Protein AF-A0ABD2VCR0-F1 (afdb_monomer)

Sequence (135 aa):
KVYAKEIKKLSVMLPNYLHDSGFFDKMGRTDWASMEAYKDKETGELLGPQHSFEVEYVQDIMQQQSDSLDCGMYVAAFAEYLSDEISIPSISFRSDYLRNRYATLLWKYGMDKFKAGYVSDNDDPTRPKSFYTIP

Structure (mmCIF, N/CA/C/O backbone):
data_AF-A0ABD2VCR0-F1
#
_entry.id   AF-A0ABD2VCR0-F1
#
loop_
_atom_site.group_PDB
_atom_site.id
_atom_site.type_symbol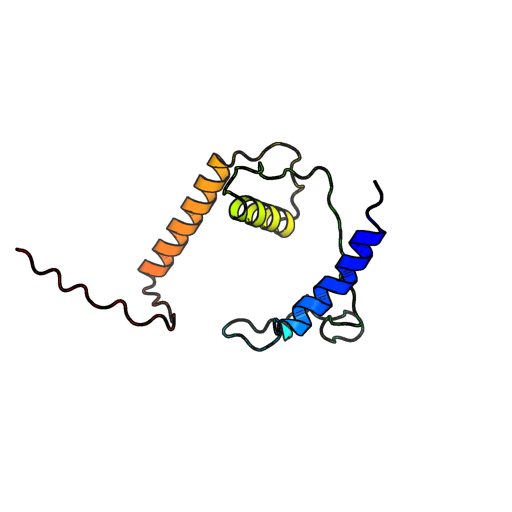
_atom_site.label_atom_id
_atom_site.label_alt_id
_atom_site.label_comp_id
_atom_site.label_asym_id
_atom_site.label_entity_id
_atom_site.label_seq_id
_atom_site.pdbx_PDB_ins_code
_atom_site.Cartn_x
_atom_site.Cartn_y
_atom_site.Cartn_z
_atom_site.occupancy
_atom_site.B_iso_or_equiv
_atom_site.auth_seq_id
_atom_site.auth_comp_id
_atom_site.auth_asym_id
_atom_site.auth_atom_id
_atom_site.pdbx_PDB_model_num
ATOM 1 N N . LYS A 1 1 ? -14.449 12.690 15.954 1.00 51.88 1 LYS A N 1
ATOM 2 C CA . LYS A 1 1 ? -15.436 11.693 15.460 1.00 51.88 1 LYS A CA 1
ATOM 3 C C . LYS A 1 1 ? -14.882 10.305 15.750 1.00 51.88 1 LYS A C 1
ATOM 5 O O . LYS A 1 1 ? -13.748 10.049 15.374 1.00 51.88 1 LYS A O 1
ATOM 10 N N . VAL A 1 2 ? -15.614 9.468 16.487 1.00 58.84 2 VAL A N 1
ATOM 11 C CA . VAL A 1 2 ? -15.107 8.177 16.982 1.00 58.84 2 VAL A CA 1
ATOM 12 C C . VAL A 1 2 ? -15.495 7.081 15.989 1.00 58.84 2 VAL A C 1
ATOM 14 O O . VAL A 1 2 ? -16.577 6.518 16.090 1.00 58.84 2 VAL A O 1
ATOM 17 N N . TYR A 1 3 ? -14.610 6.792 15.032 1.00 78.06 3 TYR A N 1
ATOM 18 C CA . TYR A 1 3 ? -14.746 5.685 14.067 1.00 78.06 3 TYR A CA 1
ATOM 19 C C . TYR A 1 3 ? -14.434 4.310 14.687 1.00 78.06 3 TYR A C 1
ATOM 21 O O . TYR A 1 3 ? -14.162 3.346 13.981 1.00 78.06 3 TYR A O 1
ATOM 29 N N . ALA A 1 4 ? -14.422 4.191 16.019 1.00 81.75 4 ALA A N 1
ATOM 30 C CA . ALA A 1 4 ? -13.946 2.992 16.709 1.00 81.75 4 ALA A CA 1
ATOM 31 C C . ALA A 1 4 ? -14.752 1.735 16.343 1.00 81.75 4 ALA A C 1
ATOM 33 O O . ALA A 1 4 ? -14.201 0.637 16.294 1.00 81.75 4 ALA A O 1
ATOM 34 N N . LYS A 1 5 ? -16.052 1.883 16.052 1.00 88.62 5 LYS A N 1
ATOM 35 C CA . LYS A 1 5 ? -16.903 0.760 15.642 1.00 88.62 5 LYS A CA 1
ATOM 36 C C . LYS A 1 5 ? -16.564 0.293 14.226 1.00 88.62 5 LYS A C 1
ATOM 38 O O . LYS A 1 5 ? -16.534 -0.909 13.981 1.00 88.62 5 LYS A O 1
ATOM 43 N N . GLU A 1 6 ? -16.328 1.220 13.306 1.00 89.44 6 GLU A N 1
ATOM 44 C CA . GLU A 1 6 ? -15.940 0.950 11.921 1.00 89.44 6 GLU A CA 1
ATOM 45 C C . GLU A 1 6 ? -14.527 0.367 11.850 1.00 89.44 6 GLU A C 1
ATOM 47 O O . GLU A 1 6 ? -14.329 -0.664 11.213 1.00 89.44 6 GLU A O 1
ATOM 52 N N . ILE A 1 7 ? -13.576 0.955 12.578 1.00 88.94 7 ILE A N 1
ATOM 53 C CA . ILE A 1 7 ? -12.191 0.475 12.678 1.00 88.94 7 ILE A CA 1
ATOM 54 C C . ILE A 1 7 ? -12.162 -0.949 13.233 1.00 88.94 7 ILE A C 1
ATOM 56 O O . ILE A 1 7 ? -11.521 -1.817 12.651 1.00 88.94 7 ILE A O 1
ATOM 60 N N . LYS A 1 8 ? -12.933 -1.232 14.292 1.00 88.88 8 LYS A N 1
ATOM 61 C CA . LYS A 1 8 ? -13.052 -2.590 14.842 1.00 88.88 8 LYS A CA 1
ATOM 62 C C . LYS A 1 8 ? -13.668 -3.587 13.855 1.00 88.88 8 LYS A C 1
ATOM 64 O O . LYS A 1 8 ? -13.370 -4.773 13.909 1.00 88.88 8 LYS A O 1
ATOM 69 N N . LYS A 1 9 ? -14.561 -3.146 12.965 1.00 90.19 9 LYS A N 1
ATOM 70 C CA . LYS A 1 9 ? -15.065 -4.026 11.899 1.00 90.19 9 LYS A CA 1
ATOM 71 C C . LYS A 1 9 ? -13.970 -4.308 10.878 1.00 90.19 9 LYS A C 1
ATOM 73 O O . LYS A 1 9 ? -13.777 -5.462 10.521 1.00 90.19 9 LYS A O 1
ATOM 78 N N . LEU A 1 10 ? -13.243 -3.278 10.445 1.00 90.25 10 LEU A N 1
ATOM 79 C CA . LEU A 1 10 ? -12.145 -3.420 9.488 1.00 90.25 10 LEU A CA 1
ATOM 80 C C . LEU A 1 10 ? -11.026 -4.314 10.026 1.00 90.25 10 LEU A C 1
ATOM 82 O O . LEU A 1 10 ? -10.547 -5.169 9.285 1.00 90.25 10 LEU A O 1
ATOM 86 N N . SER A 1 11 ? -10.674 -4.186 11.309 1.00 89.31 11 SER A N 1
ATOM 87 C CA . SER A 1 11 ? -9.634 -5.009 11.934 1.00 89.31 11 SER A CA 1
ATOM 88 C C . SER A 1 11 ? -9.928 -6.504 11.872 1.00 89.31 11 SER A C 1
ATOM 90 O O . SER A 1 11 ? -8.996 -7.296 11.805 1.00 89.31 11 SER A O 1
ATOM 92 N N . VAL A 1 12 ? -11.205 -6.889 11.844 1.00 89.56 12 VAL A N 1
ATOM 93 C CA . VAL A 1 12 ? -11.641 -8.284 11.700 1.00 89.56 12 VAL A CA 1
ATOM 94 C C . VAL A 1 12 ? -11.886 -8.651 10.235 1.00 89.56 12 VAL A C 1
ATOM 96 O O . VAL A 1 12 ? -11.565 -9.758 9.817 1.00 89.56 12 VAL A O 1
ATOM 99 N N . MET A 1 13 ? -12.448 -7.753 9.424 1.00 91.25 13 MET A N 1
ATOM 100 C CA . MET A 1 13 ? -12.797 -8.055 8.028 1.00 91.25 13 MET A CA 1
ATOM 101 C C . MET A 1 13 ? -11.574 -8.196 7.117 1.00 91.25 13 MET A C 1
ATOM 103 O O . MET A 1 13 ? -11.583 -9.049 6.236 1.00 91.25 13 MET A O 1
ATOM 107 N N . LEU A 1 14 ? -10.532 -7.386 7.316 1.00 89.19 14 LEU A N 1
ATOM 108 C CA . LEU A 1 14 ? -9.320 -7.422 6.493 1.00 89.19 14 LEU A CA 1
ATOM 109 C C . LEU A 1 14 ? -8.581 -8.775 6.526 1.00 89.19 14 LEU A C 1
ATOM 111 O O . LEU A 1 14 ? -8.347 -9.316 5.447 1.00 89.19 14 LEU A O 1
ATOM 115 N N . PRO A 1 15 ? -8.235 -9.361 7.691 1.00 88.75 15 PRO A N 1
ATOM 116 C CA . PRO A 1 15 ? -7.535 -10.648 7.720 1.00 88.75 15 PRO A CA 1
ATOM 117 C C . PRO A 1 15 ? -8.407 -11.786 7.167 1.00 88.75 15 PRO A C 1
ATOM 119 O O . PRO A 1 15 ? -7.906 -12.634 6.436 1.00 88.75 15 PRO A O 1
ATOM 122 N N . ASN A 1 16 ? -9.724 -11.747 7.412 1.00 89.38 16 ASN A N 1
ATOM 123 C CA . ASN A 1 16 ? -10.685 -12.666 6.789 1.00 89.38 16 ASN A CA 1
ATOM 124 C C . ASN A 1 16 ? -10.652 -12.584 5.259 1.00 89.38 16 ASN A C 1
ATOM 126 O O . ASN A 1 16 ? -10.542 -13.600 4.585 1.00 89.38 16 ASN A O 1
ATOM 130 N N . TYR A 1 17 ? -10.704 -11.370 4.707 1.00 90.75 17 TYR A N 1
ATOM 131 C CA . TYR A 1 17 ? -10.669 -11.165 3.263 1.00 90.75 17 TYR A CA 1
ATOM 132 C C . TYR A 1 17 ? -9.362 -11.673 2.637 1.00 90.75 17 TYR A C 1
ATOM 134 O O . TYR A 1 17 ? -9.395 -12.323 1.593 1.00 90.75 17 TYR A O 1
ATOM 142 N N . LEU A 1 18 ? -8.210 -11.406 3.262 1.00 88.62 18 LEU A N 1
ATOM 143 C CA . LEU A 1 18 ? -6.921 -11.903 2.769 1.00 88.62 18 LEU A CA 1
ATOM 144 C C . LEU A 1 18 ? -6.887 -13.434 2.749 1.00 88.62 18 LEU A C 1
ATOM 146 O O . LEU A 1 18 ? -6.504 -14.019 1.738 1.00 88.62 18 LEU A O 1
ATOM 150 N N . HIS A 1 19 ? -7.354 -14.073 3.819 1.00 87.56 19 HIS A N 1
ATOM 151 C CA . HIS A 1 19 ? -7.463 -15.524 3.884 1.00 87.56 19 HIS A CA 1
ATOM 152 C C . HIS A 1 19 ? -8.392 -16.079 2.789 1.00 87.56 19 HIS A C 1
ATOM 154 O O . HIS A 1 19 ? -7.975 -16.906 1.982 1.00 87.56 19 HIS A O 1
ATOM 160 N N . ASP A 1 20 ? -9.624 -15.574 2.704 1.00 89.12 20 ASP A N 1
ATOM 161 C CA . ASP A 1 20 ? -10.650 -16.090 1.787 1.00 89.12 20 ASP A CA 1
ATOM 162 C C . ASP A 1 20 ? -10.345 -15.798 0.311 1.00 89.12 20 ASP A C 1
ATOM 164 O O . ASP A 1 20 ? -10.812 -16.511 -0.577 1.00 89.12 20 ASP A O 1
ATOM 168 N N . SER A 1 21 ? -9.553 -14.760 0.030 1.00 89.31 21 SER A N 1
ATOM 169 C CA . SER A 1 21 ? -9.097 -14.439 -1.328 1.00 89.31 21 SER A CA 1
ATOM 170 C C . SER A 1 21 ? -7.972 -15.348 -1.836 1.00 89.31 21 SER A C 1
ATOM 172 O O . SER A 1 21 ? -7.568 -15.204 -2.991 1.00 89.31 21 SER A O 1
ATOM 174 N N . GLY A 1 22 ? -7.454 -16.260 -1.003 1.00 88.12 22 GLY A N 1
ATOM 175 C CA . GLY A 1 22 ? -6.296 -17.087 -1.346 1.00 88.12 22 GLY A CA 1
ATOM 176 C C . GLY A 1 22 ? -4.997 -16.280 -1.424 1.00 88.12 22 GLY A C 1
ATOM 177 O O . GLY A 1 22 ? -4.054 -16.689 -2.093 1.00 88.12 22 GLY A O 1
ATOM 178 N N . PHE A 1 23 ? -4.917 -15.115 -0.765 1.00 88.12 23 PHE A N 1
ATOM 179 C CA . PHE A 1 23 ? -3.724 -14.256 -0.799 1.00 88.12 23 PHE A CA 1
ATOM 180 C C . PHE A 1 23 ? -2.465 -14.978 -0.296 1.00 88.12 23 PHE A C 1
ATOM 182 O O . PHE A 1 23 ? -1.365 -14.755 -0.799 1.00 88.12 23 PHE A O 1
ATOM 189 N N . PHE A 1 24 ? -2.639 -15.849 0.700 1.00 86.56 24 PHE A N 1
ATOM 190 C CA . PHE A 1 24 ? -1.566 -16.658 1.275 1.00 86.56 24 PHE A CA 1
ATOM 191 C C . PHE A 1 24 ? -1.303 -17.952 0.503 1.00 86.56 24 PHE A C 1
ATOM 193 O O . PHE A 1 24 ? -0.333 -18.650 0.809 1.00 86.56 24 PHE A O 1
ATOM 200 N N . ASP A 1 25 ? -2.125 -18.274 -0.499 1.00 87.38 25 ASP A N 1
ATOM 201 C CA . ASP A 1 25 ? -1.827 -19.382 -1.393 1.00 87.38 25 ASP A CA 1
ATOM 202 C C . ASP A 1 25 ? -0.547 -19.058 -2.159 1.00 87.38 25 ASP A C 1
ATOM 204 O O . ASP A 1 25 ? -0.222 -17.904 -2.448 1.00 87.38 25 ASP A O 1
ATOM 208 N N . LYS A 1 26 ? 0.215 -20.095 -2.497 1.00 69.94 26 LYS A N 1
ATOM 209 C CA . LYS A 1 26 ? 1.517 -19.941 -3.142 1.00 69.94 26 LYS A CA 1
ATOM 210 C C . LYS A 1 26 ? 1.370 -19.373 -4.563 1.00 69.94 26 LYS A C 1
ATOM 212 O O . LYS A 1 26 ? 1.365 -20.117 -5.541 1.00 69.94 26 LYS A O 1
ATOM 217 N N . MET A 1 27 ? 1.292 -18.049 -4.686 1.00 63.56 27 MET A N 1
ATOM 218 C CA . MET A 1 27 ? 1.253 -17.321 -5.954 1.00 63.56 27 MET A CA 1
ATOM 219 C C . MET A 1 27 ? 2.664 -16.895 -6.376 1.00 63.56 27 MET A C 1
ATOM 221 O O . MET A 1 27 ? 3.115 -15.770 -6.158 1.00 63.56 27 MET A O 1
ATOM 225 N N . GLY A 1 28 ? 3.384 -17.805 -7.028 1.00 66.81 28 GLY A N 1
ATOM 226 C CA . GLY A 1 28 ? 4.591 -17.451 -7.777 1.00 66.81 28 GLY A CA 1
ATOM 227 C C . GLY A 1 28 ? 5.814 -17.104 -6.917 1.00 66.81 28 GLY A C 1
ATOM 228 O O . GLY A 1 28 ? 6.353 -17.971 -6.232 1.00 66.81 28 GLY A O 1
ATOM 229 N N . ARG A 1 29 ? 6.331 -15.871 -7.057 1.00 69.94 29 ARG A N 1
ATOM 230 C CA . ARG A 1 29 ? 7.697 -15.478 -6.639 1.00 69.94 29 ARG A CA 1
ATOM 231 C C . ARG A 1 29 ? 7.856 -15.125 -5.155 1.00 69.94 29 ARG A C 1
ATOM 233 O O . ARG A 1 29 ? 8.989 -15.137 -4.681 1.00 69.94 29 ARG A O 1
AT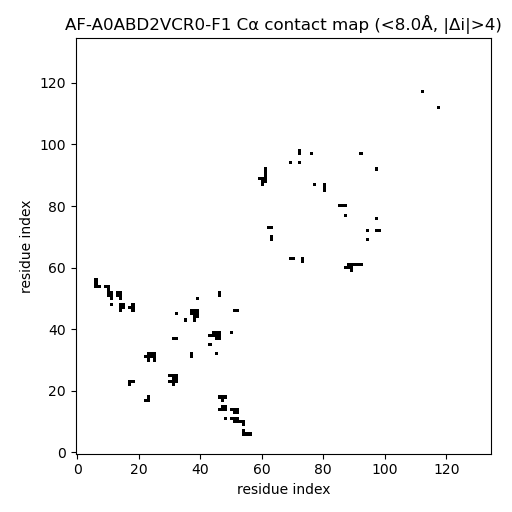OM 240 N N . THR A 1 30 ? 6.772 -14.823 -4.442 1.00 80.94 30 THR A N 1
ATOM 241 C CA . THR A 1 30 ? 6.818 -14.402 -3.032 1.00 80.94 30 THR A CA 1
ATOM 242 C C . THR A 1 30 ? 5.993 -15.354 -2.177 1.00 80.94 30 THR A C 1
ATOM 244 O O . THR A 1 30 ? 4.812 -15.561 -2.439 1.00 80.94 30 THR A O 1
ATOM 247 N N . ASP A 1 31 ? 6.614 -15.925 -1.146 1.00 86.19 31 ASP A N 1
ATOM 248 C CA . ASP A 1 31 ? 5.945 -16.777 -0.162 1.00 86.19 31 ASP A CA 1
ATOM 249 C C . ASP A 1 31 ? 5.385 -15.913 0.976 1.00 86.19 31 ASP A C 1
ATOM 251 O O . ASP A 1 31 ? 6.018 -15.740 2.021 1.00 86.19 31 ASP A O 1
ATOM 255 N N . TRP A 1 32 ? 4.213 -15.316 0.745 1.00 86.31 32 TRP A N 1
ATOM 256 C CA . TRP A 1 32 ? 3.558 -14.420 1.705 1.00 86.31 32 TRP A CA 1
ATOM 257 C C . TRP A 1 32 ? 3.232 -15.112 3.033 1.00 86.31 32 TRP A C 1
ATOM 259 O O . TRP A 1 32 ? 3.361 -14.491 4.085 1.00 86.31 32 TRP A O 1
ATOM 269 N N . ALA A 1 33 ? 2.887 -16.403 3.001 1.00 86.12 33 ALA A N 1
ATOM 270 C CA . ALA A 1 33 ? 2.597 -17.194 4.195 1.00 86.12 33 ALA A CA 1
ATOM 271 C C . ALA A 1 33 ? 3.820 -17.353 5.118 1.00 86.12 33 ALA A C 1
ATOM 273 O O . ALA A 1 33 ? 3.690 -17.523 6.332 1.00 86.12 33 ALA A O 1
ATOM 274 N N . SER A 1 34 ? 5.029 -17.279 4.556 1.00 88.06 34 SER A N 1
ATOM 275 C CA . SER A 1 34 ? 6.262 -17.360 5.339 1.00 88.06 34 SER A CA 1
ATOM 276 C C . SER A 1 34 ? 6.595 -16.075 6.107 1.00 88.06 34 SER A C 1
ATOM 278 O O . SER A 1 34 ? 7.382 -16.140 7.052 1.00 88.06 34 SER A O 1
ATOM 280 N N . MET A 1 35 ? 6.010 -14.927 5.743 1.00 88.44 35 MET A N 1
ATOM 281 C CA . MET A 1 35 ? 6.379 -13.631 6.313 1.00 88.44 35 MET A CA 1
ATOM 282 C C . MET A 1 35 ? 5.803 -13.437 7.718 1.00 88.44 35 MET A C 1
ATOM 284 O O . MET A 1 35 ? 4.596 -13.519 7.930 1.00 88.44 35 MET A O 1
ATOM 288 N N . GLU A 1 36 ? 6.665 -13.062 8.664 1.00 88.31 36 GLU A N 1
ATOM 289 C CA . GLU A 1 36 ? 6.287 -12.815 10.066 1.00 88.31 36 GLU A CA 1
ATOM 290 C C . GLU A 1 36 ? 5.246 -11.696 10.229 1.00 88.31 36 GLU A C 1
ATOM 292 O O . GLU A 1 36 ? 4.475 -11.704 11.180 1.00 88.31 36 GLU A O 1
ATOM 297 N N . ALA A 1 37 ? 5.166 -10.760 9.277 1.00 85.19 37 ALA A N 1
ATOM 298 C CA . ALA A 1 37 ? 4.166 -9.691 9.284 1.00 85.19 37 ALA A CA 1
ATOM 299 C C . ALA A 1 37 ? 2.713 -10.201 9.199 1.00 85.19 37 ALA A C 1
ATOM 301 O O . ALA A 1 37 ? 1.794 -9.482 9.589 1.00 85.19 37 ALA A O 1
ATOM 302 N N . TYR A 1 38 ? 2.503 -11.424 8.698 1.00 85.12 38 TYR A N 1
ATOM 303 C CA . TYR A 1 38 ? 1.184 -12.047 8.562 1.00 85.12 38 TYR A CA 1
ATOM 304 C C . TYR A 1 38 ? 0.955 -13.191 9.547 1.00 85.12 38 TYR A C 1
ATOM 306 O O . TYR A 1 38 ? -0.004 -13.944 9.380 1.00 85.12 38 TYR A O 1
ATOM 314 N N . LYS A 1 39 ? 1.811 -13.325 10.563 1.00 86.50 39 LYS A N 1
ATOM 315 C CA . LYS A 1 39 ? 1.661 -14.323 11.618 1.00 86.50 39 LYS A CA 1
ATOM 316 C C . LYS A 1 39 ? 1.314 -13.658 12.939 1.00 86.50 39 LYS A C 1
ATOM 318 O O . LYS A 1 39 ? 1.794 -12.572 13.266 1.00 86.50 39 LYS A O 1
ATOM 323 N N . ASP A 1 40 ? 0.469 -14.325 13.702 1.00 84.88 40 ASP A N 1
ATOM 324 C CA . ASP A 1 40 ? 0.190 -13.966 15.078 1.00 84.88 40 ASP A CA 1
ATOM 325 C C . ASP A 1 40 ? 1.464 -14.121 15.921 1.00 84.88 40 ASP A C 1
ATOM 327 O O . ASP A 1 40 ? 2.161 -15.134 15.848 1.00 84.88 40 ASP A O 1
ATOM 331 N N . LYS A 1 41 ? 1.796 -13.096 16.712 1.00 84.06 41 LYS A N 1
ATOM 332 C CA . LYS A 1 41 ? 3.071 -13.044 17.447 1.00 84.06 41 LYS A CA 1
ATOM 333 C C . LYS A 1 41 ? 3.170 -14.093 18.555 1.00 84.06 41 LYS A C 1
ATOM 335 O O . LYS A 1 41 ? 4.281 -14.415 18.969 1.00 84.06 41 LYS A O 1
ATOM 340 N N . GLU A 1 42 ? 2.038 -14.574 19.067 1.00 84.50 42 GLU A N 1
ATOM 341 C CA . GLU A 1 42 ? 1.998 -15.512 20.190 1.00 84.50 42 GLU A CA 1
ATOM 342 C C . GLU A 1 42 ? 1.944 -16.963 19.707 1.00 84.50 42 GLU A C 1
ATOM 344 O O . GLU A 1 42 ? 2.657 -17.822 20.226 1.00 84.50 42 GLU A O 1
ATOM 349 N N . THR A 1 43 ? 1.116 -17.234 18.702 1.00 86.75 43 THR A N 1
ATOM 350 C CA . THR A 1 43 ? 0.860 -18.587 18.186 1.00 86.75 43 THR A CA 1
ATOM 351 C C . THR A 1 43 ? 1.714 -18.939 16.967 1.00 86.75 43 THR A C 1
ATOM 353 O O . THR A 1 43 ? 1.949 -20.118 16.706 1.00 86.75 43 THR A O 1
ATOM 356 N N . GLY A 1 44 ? 2.205 -17.941 16.225 1.00 86.19 44 GLY A N 1
ATOM 357 C CA . GLY A 1 44 ? 2.905 -18.130 14.951 1.00 86.19 44 GLY A CA 1
ATOM 358 C C . GLY A 1 44 ? 1.990 -18.550 13.794 1.00 86.19 44 GLY A C 1
ATOM 359 O O . GLY A 1 44 ? 2.486 -18.838 12.703 1.00 86.19 44 GLY A O 1
ATOM 360 N N . GLU A 1 45 ? 0.673 -18.603 14.012 1.00 86.94 45 GLU A N 1
ATOM 361 C CA . GLU A 1 45 ? -0.316 -18.965 12.995 1.00 86.94 45 GLU A CA 1
ATOM 362 C C . GLU A 1 45 ? -0.608 -17.792 12.054 1.00 86.94 45 GLU A C 1
ATOM 364 O O . GLU A 1 45 ? -0.445 -16.630 12.423 1.00 86.94 45 GLU A O 1
ATOM 369 N N . LEU A 1 46 ? -1.047 -18.080 10.825 1.00 86.56 46 LEU A N 1
ATOM 370 C CA . LEU A 1 46 ? -1.430 -17.032 9.878 1.00 86.56 46 LEU A CA 1
ATOM 371 C 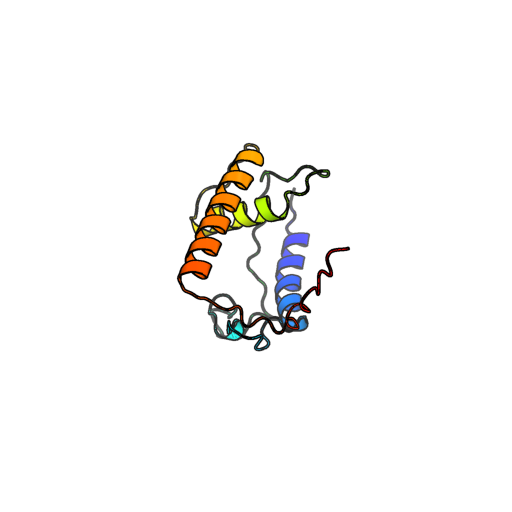C . LEU A 1 46 ? -2.619 -16.227 10.401 1.00 86.56 46 LEU A C 1
ATOM 373 O O . LEU A 1 46 ? -3.611 -16.781 10.878 1.00 86.56 46 LEU A O 1
ATOM 377 N N . LEU A 1 47 ? -2.542 -14.908 10.240 1.00 83.00 47 LEU A N 1
ATOM 378 C CA . LEU A 1 47 ? -3.631 -14.010 10.589 1.00 83.00 47 LEU A CA 1
ATOM 379 C C . LEU A 1 47 ? -4.856 -14.339 9.721 1.00 83.00 47 LEU A C 1
ATOM 381 O O . LEU A 1 47 ? -4.819 -14.258 8.495 1.00 83.00 47 LEU A O 1
ATOM 385 N N . GLY A 1 48 ? -5.944 -14.726 10.384 1.00 73.44 48 GLY A N 1
ATOM 386 C CA . GLY A 1 48 ? -7.169 -15.224 9.763 1.00 73.44 48 GLY A CA 1
ATOM 387 C C . GLY A 1 48 ? -8.409 -14.900 10.602 1.00 73.44 48 GLY A C 1
ATOM 388 O O . GLY A 1 48 ? -8.379 -13.953 11.387 1.00 73.44 48 GLY A O 1
ATOM 389 N N . PRO A 1 49 ? -9.503 -15.676 10.499 1.00 67.56 49 PRO A N 1
ATOM 390 C CA . PRO A 1 49 ? -10.793 -15.330 11.104 1.00 67.56 49 PRO A CA 1
ATOM 391 C C . PRO A 1 49 ? -10.801 -15.058 12.609 1.00 67.56 49 PRO A C 1
ATOM 393 O O . PRO A 1 49 ? -11.700 -14.375 13.101 1.00 67.56 49 PRO A O 1
ATOM 396 N N . GLN A 1 50 ? -9.810 -15.578 13.333 1.00 72.62 50 GLN A N 1
ATOM 397 C CA . GLN A 1 50 ? -9.675 -15.411 14.780 1.00 72.62 50 GLN A CA 1
ATOM 398 C C . GLN A 1 50 ? -8.707 -14.290 15.190 1.00 72.62 50 GLN A C 1
ATOM 400 O O . GLN A 1 50 ? -8.714 -13.894 16.354 1.00 72.62 50 GLN A O 1
ATOM 405 N N . HIS A 1 51 ? -7.928 -13.733 14.257 1.00 81.69 51 HIS A N 1
ATOM 406 C CA . HIS A 1 51 ? -6.897 -12.737 14.550 1.00 81.69 51 HIS A CA 1
ATOM 407 C C . HIS A 1 51 ? -7.227 -11.415 13.863 1.00 81.69 51 HIS A C 1
ATOM 409 O O . HIS A 1 51 ? -7.366 -11.354 12.645 1.00 81.69 51 HIS A O 1
ATOM 415 N N . SER A 1 52 ? -7.355 -10.340 14.639 1.00 83.62 52 SER A N 1
ATOM 416 C CA . SER A 1 52 ? -7.585 -9.002 14.095 1.00 83.62 52 SER A CA 1
ATOM 417 C C . SER A 1 52 ? -6.275 -8.275 13.812 1.00 83.62 52 SER A C 1
ATOM 419 O O . SER A 1 52 ? -5.344 -8.373 14.608 1.00 83.62 52 SER A O 1
ATOM 421 N N . PHE A 1 53 ? -6.237 -7.454 12.765 1.00 84.38 53 PHE A N 1
ATOM 422 C CA . PHE A 1 53 ? -5.141 -6.501 12.590 1.00 84.38 53 PHE A CA 1
ATOM 423 C C . PHE A 1 53 ? -5.212 -5.358 13.603 1.00 84.38 53 PHE A C 1
ATOM 425 O O . PHE A 1 53 ? -6.293 -4.902 13.982 1.00 84.38 53 PHE A O 1
ATOM 432 N N . GLU A 1 54 ? -4.052 -4.825 13.969 1.00 84.81 54 GLU A N 1
ATOM 433 C CA . GLU A 1 54 ? -3.985 -3.471 14.501 1.00 84.81 54 GLU A CA 1
ATOM 434 C C . GLU A 1 54 ? -4.300 -2.501 13.356 1.00 84.81 54 GLU A C 1
ATOM 436 O O . GLU A 1 54 ? -3.608 -2.468 12.341 1.00 84.81 54 GLU A O 1
ATOM 441 N N . VAL A 1 55 ? -5.409 -1.769 13.478 1.00 86.00 55 VAL A N 1
ATOM 442 C CA . VAL A 1 55 ? -5.854 -0.816 12.457 1.00 86.00 55 VAL A CA 1
ATOM 443 C C . VAL A 1 55 ? -5.836 0.573 13.058 1.00 86.00 55 VAL A C 1
ATOM 445 O O . VAL A 1 55 ? -6.640 0.896 13.935 1.00 86.00 55 VAL A O 1
ATOM 448 N N . GLU A 1 56 ? -4.948 1.407 12.535 1.00 86.25 56 GLU A N 1
ATOM 449 C CA . GLU A 1 56 ? -4.896 2.823 12.849 1.00 86.25 56 GLU A CA 1
ATOM 450 C C . GLU A 1 56 ? -5.623 3.625 11.767 1.00 86.25 56 GLU A C 1
ATOM 452 O O . GLU A 1 56 ? -5.437 3.417 10.567 1.00 86.25 56 GLU A O 1
ATOM 457 N N . TYR A 1 57 ? -6.482 4.549 12.194 1.00 85.31 57 TYR A N 1
ATOM 458 C CA . TYR A 1 57 ? -7.148 5.475 11.289 1.00 85.31 57 TYR A CA 1
ATOM 459 C C . TYR A 1 57 ? -6.539 6.860 11.436 1.00 85.31 57 TYR A C 1
ATOM 461 O O . TYR A 1 57 ? -6.759 7.542 12.439 1.00 85.31 57 TYR A O 1
ATOM 469 N N . VAL A 1 58 ? -5.822 7.285 10.402 1.00 82.38 58 VAL A N 1
ATOM 470 C CA . VAL A 1 58 ? -5.186 8.598 10.363 1.00 82.38 58 VAL A CA 1
ATOM 471 C C . VAL A 1 58 ? -6.150 9.604 9.728 1.00 82.38 58 VAL A C 1
ATOM 473 O O . VAL A 1 58 ? -6.601 9.430 8.594 1.00 82.38 58 VAL A O 1
ATOM 476 N N . GLN A 1 59 ? -6.506 10.643 10.487 1.00 81.12 59 GLN A N 1
ATOM 477 C CA . GLN A 1 59 ? -7.326 11.768 10.021 1.00 81.12 59 GLN A CA 1
ATOM 478 C C . GLN A 1 59 ? -6.458 12.881 9.459 1.00 81.12 59 GLN A C 1
ATOM 480 O O . GLN A 1 59 ? -5.252 12.911 9.679 1.00 81.12 59 GLN A O 1
ATOM 485 N N . ASP A 1 60 ? -7.102 13.789 8.727 1.00 80.50 60 ASP A N 1
ATOM 486 C CA . ASP A 1 60 ? -6.477 14.998 8.187 1.00 80.50 60 ASP A CA 1
ATOM 487 C C . ASP A 1 60 ? -5.260 14.715 7.293 1.00 80.50 60 ASP A C 1
ATOM 489 O O . ASP A 1 60 ? -4.448 15.596 7.008 1.00 80.50 60 ASP A O 1
ATOM 493 N N . ILE A 1 61 ? -5.181 13.479 6.789 1.00 81.69 61 ILE A N 1
ATOM 494 C CA . ILE A 1 61 ? -4.326 13.142 5.670 1.00 81.69 61 ILE A CA 1
ATOM 495 C C . ILE A 1 61 ? -4.932 13.736 4.414 1.00 81.69 61 ILE A C 1
ATOM 497 O O . ILE A 1 61 ? -6.148 13.778 4.204 1.00 81.69 61 ILE A O 1
ATOM 501 N N . MET A 1 62 ? -4.049 14.183 3.551 1.00 79.25 62 MET A N 1
ATOM 502 C CA . MET A 1 62 ? -4.440 14.696 2.264 1.00 79.25 62 MET A CA 1
ATOM 503 C C . MET A 1 62 ? -5.090 13.608 1.403 1.00 79.25 62 MET A C 1
ATOM 505 O O . MET A 1 62 ? -4.616 12.475 1.336 1.00 79.25 62 MET A O 1
ATOM 509 N N . GLN A 1 63 ? -6.147 13.975 0.6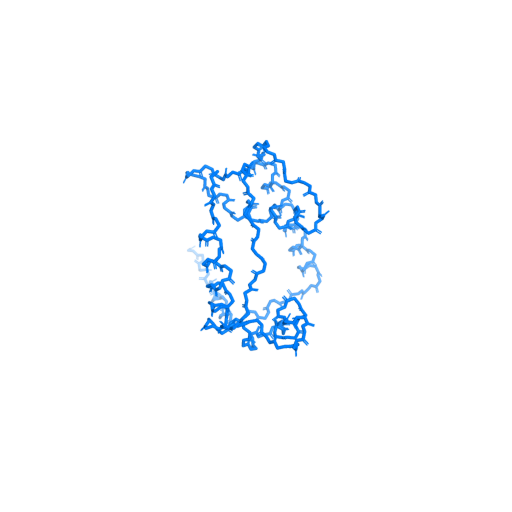89 1.00 81.19 63 GLN A N 1
ATOM 510 C CA . GLN A 1 63 ? -6.863 13.080 -0.213 1.00 81.19 63 GLN A CA 1
ATOM 511 C C . GLN A 1 63 ? -6.758 13.583 -1.651 1.00 81.19 63 GLN A C 1
ATOM 513 O O . GLN A 1 63 ? -6.597 14.784 -1.891 1.00 81.19 63 GLN A O 1
ATOM 518 N N . GLN A 1 64 ? -6.840 12.663 -2.613 1.00 84.94 64 GLN A N 1
ATOM 519 C CA . GLN A 1 64 ? -6.984 13.049 -4.013 1.00 84.94 64 GLN A CA 1
ATOM 520 C C . GLN A 1 64 ? -8.319 13.774 -4.217 1.00 84.94 64 GLN A C 1
ATOM 522 O O . GLN A 1 64 ? -9.315 13.453 -3.564 1.00 84.94 64 GLN A O 1
ATOM 527 N N . GLN A 1 65 ? -8.354 14.724 -5.150 1.00 83.62 65 GLN A N 1
ATOM 528 C CA . GLN A 1 65 ? -9.620 15.297 -5.605 1.00 83.62 65 GLN A CA 1
ATOM 529 C C . GLN A 1 65 ? -10.440 14.220 -6.327 1.00 83.62 65 GLN A C 1
ATOM 531 O O . GLN A 1 65 ? -9.876 13.313 -6.940 1.00 83.62 65 GLN A O 1
ATOM 536 N N . SER A 1 66 ? -11.770 14.291 -6.252 1.00 85.31 66 SER A N 1
ATOM 537 C CA . SER A 1 66 ? -12.655 13.252 -6.804 1.00 85.31 66 SER A CA 1
ATOM 538 C C . SER A 1 66 ? -12.542 13.075 -8.323 1.00 85.31 66 SER A C 1
ATOM 540 O O . SER A 1 66 ? -12.916 12.030 -8.844 1.00 85.31 66 SER A O 1
ATOM 542 N N . ASP A 1 67 ? -12.056 14.093 -9.027 1.00 86.75 67 ASP A N 1
ATOM 543 C CA . ASP A 1 67 ? -11.802 14.117 -10.469 1.00 86.75 67 ASP A CA 1
ATOM 544 C C . ASP A 1 67 ? -10.350 13.753 -10.844 1.00 86.75 67 ASP A C 1
ATOM 546 O O . ASP A 1 67 ? -10.015 13.683 -12.028 1.00 86.75 67 ASP A O 1
ATOM 550 N N . SER A 1 68 ? -9.484 13.498 -9.858 1.00 84.50 68 SER A N 1
ATOM 551 C CA . SER A 1 68 ? -8.092 13.110 -10.083 1.00 84.50 68 SER A CA 1
ATOM 552 C C . SER A 1 68 ? -7.963 11.625 -10.437 1.00 84.50 68 SER A C 1
ATOM 554 O O . SER A 1 68 ? -8.620 10.758 -9.861 1.00 84.50 68 SER A O 1
ATOM 556 N N . LEU A 1 69 ? -7.049 11.331 -11.365 1.00 87.12 69 LEU A N 1
ATOM 557 C CA . LEU A 1 69 ? -6.640 9.974 -11.746 1.00 87.12 69 LEU A CA 1
ATOM 558 C C . LEU A 1 69 ? -5.338 9.537 -11.048 1.00 87.12 69 LEU A C 1
ATOM 560 O O . LEU A 1 69 ? -4.739 8.533 -11.427 1.00 87.12 69 LEU A O 1
ATOM 564 N N . ASP A 1 70 ? -4.890 10.279 -10.033 1.00 85.25 70 ASP A N 1
ATOM 565 C CA . ASP A 1 70 ? -3.591 10.079 -9.384 1.00 85.25 70 ASP A CA 1
ATOM 566 C C . ASP A 1 70 ? -3.648 9.097 -8.197 1.00 85.25 70 ASP A C 1
ATOM 568 O O . ASP A 1 70 ? -2.725 9.066 -7.387 1.00 85.25 70 ASP A O 1
ATOM 572 N N . CYS A 1 71 ? -4.685 8.261 -8.064 1.00 87.31 71 CYS A N 1
ATOM 573 C CA . CYS A 1 71 ? -4.881 7.411 -6.877 1.00 87.31 71 CYS A CA 1
ATOM 574 C C . CYS A 1 71 ? -3.661 6.537 -6.550 1.00 87.31 71 CYS A C 1
ATOM 576 O O . CYS A 1 71 ? -3.244 6.458 -5.394 1.00 87.31 71 CYS A O 1
ATOM 578 N N . GLY A 1 72 ? -3.032 5.953 -7.574 1.00 86.69 72 GLY A N 1
ATOM 579 C CA . GLY A 1 72 ? -1.807 5.168 -7.419 1.00 86.69 72 GLY A CA 1
ATOM 580 C C . GLY A 1 72 ? -0.626 5.993 -6.901 1.00 86.69 72 GLY A C 1
ATOM 581 O O . GLY A 1 72 ? 0.181 5.485 -6.128 1.00 86.69 72 GLY A O 1
ATOM 582 N N . MET A 1 73 ? -0.555 7.278 -7.258 1.00 86.50 73 MET A N 1
ATOM 583 C CA . MET A 1 73 ? 0.483 8.201 -6.790 1.00 86.50 73 MET A CA 1
ATOM 584 C C . MET A 1 73 ? 0.346 8.482 -5.298 1.00 86.50 73 MET A C 1
ATOM 586 O O . MET A 1 73 ? 1.343 8.477 -4.579 1.00 86.50 73 MET A O 1
ATOM 590 N N . TYR A 1 74 ? -0.887 8.696 -4.833 1.00 86.38 74 TYR A N 1
ATOM 591 C CA . TYR A 1 74 ? -1.172 8.890 -3.414 1.00 86.38 74 TYR A CA 1
ATOM 592 C C . TYR A 1 74 ? -0.825 7.629 -2.620 1.00 86.38 74 TYR A C 1
ATOM 594 O O . TYR A 1 74 ? -0.116 7.724 -1.623 1.00 86.38 74 TYR A O 1
ATOM 602 N N . VAL A 1 75 ? -1.245 6.446 -3.087 1.00 88.44 75 VAL A N 1
ATOM 603 C CA . VAL A 1 75 ? -0.919 5.164 -2.432 1.00 88.44 75 VAL A CA 1
ATOM 604 C C . VAL A 1 75 ? 0.595 4.953 -2.334 1.00 88.44 75 VAL A C 1
ATOM 606 O O . VAL A 1 75 ? 1.088 4.625 -1.258 1.00 88.44 75 VAL A O 1
ATOM 609 N N . ALA A 1 76 ? 1.339 5.187 -3.421 1.00 89.31 76 ALA A N 1
ATOM 610 C CA . ALA A 1 76 ? 2.796 5.050 -3.427 1.00 89.31 76 ALA A CA 1
ATOM 611 C C . ALA A 1 76 ? 3.476 6.014 -2.442 1.00 89.31 76 ALA A C 1
ATOM 613 O O . ALA A 1 76 ? 4.377 5.608 -1.711 1.00 89.31 76 ALA A O 1
ATOM 614 N N . ALA A 1 77 ? 3.015 7.264 -2.378 1.00 88.06 77 ALA A N 1
ATOM 615 C CA . ALA A 1 77 ? 3.576 8.255 -1.469 1.00 88.06 77 ALA A CA 1
ATOM 616 C C . ALA A 1 77 ? 3.272 7.952 0.004 1.00 88.06 77 ALA A C 1
ATOM 618 O O . ALA A 1 77 ? 4.149 8.103 0.851 1.00 88.06 77 ALA A O 1
ATOM 619 N N . PHE A 1 78 ? 2.068 7.465 0.322 1.00 88.31 78 PHE A N 1
ATOM 620 C CA . PHE A 1 78 ? 1.761 6.998 1.675 1.00 88.31 78 PHE A CA 1
ATOM 621 C C . PHE A 1 78 ? 2.609 5.792 2.071 1.00 88.31 78 PHE A C 1
ATOM 623 O O . PHE A 1 78 ? 3.128 5.764 3.184 1.00 88.31 78 PHE A O 1
ATOM 630 N N . ALA A 1 79 ? 2.788 4.823 1.170 1.00 90.50 79 ALA A N 1
ATOM 631 C CA . ALA A 1 79 ? 3.655 3.679 1.428 1.00 90.50 79 ALA A CA 1
ATOM 632 C C . ALA A 1 79 ? 5.102 4.116 1.707 1.00 90.50 79 ALA A C 1
ATOM 634 O O . ALA A 1 79 ? 5.726 3.582 2.618 1.00 90.50 79 ALA A O 1
ATOM 635 N N . GLU A 1 80 ? 5.613 5.110 0.973 1.00 89.88 80 GLU A N 1
ATOM 636 C CA . GLU A 1 80 ? 6.936 5.697 1.209 1.00 89.88 80 GLU A CA 1
ATOM 637 C C . GLU A 1 80 ? 7.033 6.349 2.596 1.00 89.88 80 GLU A C 1
ATOM 639 O O . GLU A 1 80 ? 7.929 6.006 3.359 1.00 89.88 80 GLU A O 1
ATOM 644 N N . TYR A 1 81 ? 6.082 7.212 2.970 1.00 88.69 81 TYR A N 1
ATOM 645 C CA . TYR A 1 81 ? 6.084 7.845 4.294 1.00 88.69 81 TYR A CA 1
ATOM 646 C C . TYR A 1 81 ? 6.029 6.839 5.441 1.00 88.69 81 TYR A C 1
ATOM 648 O O . TYR A 1 81 ? 6.763 6.987 6.413 1.00 88.69 81 TYR A O 1
ATOM 656 N N . LEU A 1 82 ? 5.185 5.811 5.318 1.00 88.94 82 LEU A N 1
ATOM 657 C CA . LEU A 1 82 ? 5.076 4.757 6.324 1.00 88.94 82 LEU A CA 1
ATOM 658 C C . LEU A 1 82 ? 6.349 3.906 6.400 1.00 88.94 82 LEU A C 1
ATOM 660 O O . LEU A 1 82 ? 6.739 3.508 7.491 1.00 88.94 82 LEU A O 1
ATOM 664 N N . SER A 1 83 ? 6.997 3.643 5.263 1.00 89.94 83 SER A N 1
ATOM 665 C CA . SER A 1 83 ? 8.232 2.848 5.217 1.00 89.94 83 SER A CA 1
ATOM 666 C C . SER A 1 83 ? 9.427 3.598 5.802 1.00 89.94 83 SER A C 1
ATOM 668 O O . SER A 1 83 ? 10.255 2.988 6.472 1.00 89.94 83 SER A O 1
ATOM 670 N N . ASP A 1 84 ? 9.503 4.909 5.565 1.00 91.69 84 ASP A N 1
ATOM 671 C CA . ASP A 1 84 ? 10.590 5.765 6.049 1.00 91.69 84 ASP A CA 1
ATOM 672 C C . ASP A 1 84 ? 10.303 6.365 7.442 1.00 91.69 84 ASP A C 1
ATOM 674 O O . ASP A 1 84 ? 11.087 7.176 7.937 1.00 91.69 84 ASP A O 1
ATOM 678 N N . GLU A 1 85 ? 9.173 6.005 8.067 1.00 88.94 85 GLU A N 1
ATOM 679 C CA . GLU A 1 85 ? 8.690 6.554 9.347 1.00 88.94 85 GLU A CA 1
ATOM 680 C C . GLU A 1 85 ? 8.593 8.097 9.351 1.00 88.94 85 GLU A C 1
ATOM 682 O O . GLU A 1 85 ? 8.729 8.768 10.380 1.00 88.94 85 GLU A O 1
ATOM 687 N N . ILE A 1 86 ? 8.347 8.690 8.180 1.00 87.06 86 ILE A N 1
ATOM 688 C CA . ILE A 1 86 ? 8.214 10.136 7.999 1.00 87.06 86 ILE A CA 1
ATOM 689 C C . ILE A 1 86 ? 6.770 10.543 8.296 1.00 87.06 86 ILE A C 1
ATOM 691 O O . ILE A 1 86 ? 5.812 9.907 7.853 1.00 87.06 86 ILE A O 1
ATOM 695 N N . SER A 1 87 ? 6.595 11.655 9.013 1.00 83.44 87 SER A N 1
ATOM 696 C CA . SER A 1 87 ? 5.264 12.197 9.269 1.00 83.44 87 SER A CA 1
ATOM 697 C C . SER A 1 87 ? 4.566 12.585 7.966 1.00 83.44 87 SER A C 1
ATOM 699 O O . SER A 1 87 ? 5.119 13.272 7.106 1.00 83.44 87 SER A O 1
ATOM 701 N N . ILE A 1 88 ? 3.313 12.160 7.835 1.00 83.12 88 ILE A N 1
ATOM 702 C CA . ILE A 1 88 ? 2.484 12.482 6.678 1.00 83.12 88 ILE A CA 1
ATOM 703 C C . ILE A 1 88 ? 2.163 13.987 6.712 1.00 83.12 88 ILE A C 1
ATOM 705 O O . ILE A 1 88 ? 1.510 14.446 7.655 1.00 83.12 88 ILE A O 1
ATOM 709 N N . PRO A 1 89 ? 2.574 14.777 5.703 1.00 77.75 89 PRO A N 1
ATOM 710 C CA . PRO A 1 89 ? 2.252 16.197 5.659 1.00 77.75 89 PRO A CA 1
ATOM 711 C C . PRO A 1 89 ? 0.749 16.422 5.450 1.00 77.75 89 PRO A C 1
ATOM 713 O O . PRO A 1 89 ? 0.121 15.773 4.615 1.00 77.75 89 PRO A O 1
ATOM 716 N N . SER A 1 90 ? 0.182 17.414 6.139 1.00 75.75 90 SER A N 1
ATOM 717 C CA . SER A 1 90 ? -1.211 17.853 5.946 1.00 75.75 90 SER A CA 1
ATOM 718 C C . SER A 1 90 ? -1.402 18.800 4.748 1.00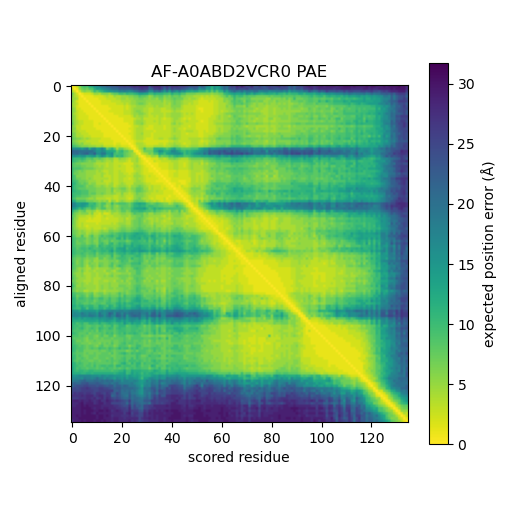 75.75 90 SER A C 1
ATOM 720 O O . SER A 1 90 ? -2.523 19.185 4.421 1.00 75.75 90 SER A O 1
ATOM 722 N N . ILE A 1 91 ? -0.312 19.198 4.081 1.00 71.88 91 ILE A N 1
ATOM 723 C CA . ILE A 1 91 ? -0.317 20.100 2.919 1.00 71.88 91 ILE A CA 1
ATOM 724 C C . ILE A 1 91 ? -0.506 19.292 1.634 1.00 71.88 91 ILE A C 1
ATOM 726 O O . ILE A 1 91 ? 0.048 18.207 1.501 1.00 71.88 91 ILE A O 1
ATOM 730 N N . SER A 1 92 ? -1.236 19.846 0.659 1.00 68.81 92 SER A N 1
ATOM 731 C CA . SER A 1 92 ? -1.477 19.208 -0.639 1.00 68.81 92 SER A CA 1
ATOM 732 C C . SER A 1 92 ? -0.189 18.792 -1.362 1.00 68.81 92 SER A C 1
ATOM 734 O O . SER A 1 92 ? 0.743 19.585 -1.508 1.00 68.81 92 SER A O 1
ATOM 736 N N . PHE A 1 93 ? -0.188 17.578 -1.905 1.00 71.62 93 PHE A N 1
ATOM 737 C CA . PHE A 1 93 ? 0.838 17.025 -2.763 1.00 71.62 93 PHE A CA 1
ATOM 738 C C . PHE A 1 93 ? 0.861 17.871 -4.016 1.00 71.62 93 PHE A C 1
ATOM 740 O O . PHE A 1 93 ? -0.161 18.126 -4.655 1.00 71.62 93 PHE A O 1
ATOM 747 N N . ARG A 1 94 ? 2.068 18.241 -4.412 1.00 77.00 94 ARG A N 1
ATOM 748 C CA . ARG A 1 94 ? 2.332 18.644 -5.782 1.00 77.00 94 ARG A CA 1
ATOM 749 C C . ARG A 1 94 ? 2.282 17.363 -6.619 1.00 77.00 94 ARG A C 1
ATOM 751 O O . ARG A 1 94 ? 3.283 16.659 -6.731 1.00 77.00 94 ARG A O 1
ATOM 758 N N . SER A 1 95 ? 1.090 16.975 -7.083 1.00 76.69 95 SER A N 1
ATOM 759 C CA . SER A 1 95 ? 0.891 15.724 -7.836 1.00 76.69 95 SER A CA 1
ATOM 760 C C . SER A 1 95 ? 1.758 15.689 -9.098 1.00 76.69 95 SER A C 1
ATOM 762 O O . SER A 1 95 ? 2.310 14.649 -9.450 1.00 76.69 95 SER A O 1
ATOM 764 N N . ASP A 1 96 ? 1.994 16.855 -9.702 1.00 82.75 96 ASP A N 1
ATOM 765 C CA . ASP A 1 96 ? 2.979 17.090 -10.755 1.00 82.75 96 ASP A CA 1
ATOM 766 C C . ASP A 1 96 ? 4.404 16.690 -10.336 1.00 82.75 96 ASP A C 1
ATOM 768 O O . ASP A 1 96 ? 5.100 15.997 -11.085 1.00 82.75 96 ASP A O 1
ATOM 772 N N . TYR A 1 97 ? 4.829 17.070 -9.129 1.00 85.19 97 TYR A N 1
ATOM 773 C CA . TYR A 1 97 ? 6.131 16.695 -8.579 1.00 85.19 97 TYR A CA 1
ATOM 774 C C . TYR A 1 97 ? 6.238 15.186 -8.338 1.00 85.19 97 TYR A C 1
ATOM 776 O O . TYR A 1 97 ? 7.203 14.570 -8.798 1.00 85.19 97 TYR A O 1
ATOM 784 N N . LEU A 1 98 ? 5.250 14.577 -7.670 1.00 83.44 98 LEU A N 1
ATOM 785 C CA . LEU A 1 98 ? 5.253 13.131 -7.421 1.00 83.44 98 LEU A CA 1
ATOM 786 C C . LEU A 1 98 ? 5.272 12.344 -8.731 1.00 83.44 98 LEU A C 1
ATOM 788 O O . LEU A 1 98 ? 6.069 11.416 -8.878 1.00 83.44 98 LEU A O 1
ATOM 792 N N . ARG A 1 99 ? 4.454 12.744 -9.710 1.00 86.75 99 ARG A N 1
ATOM 793 C CA . ARG A 1 99 ? 4.423 12.107 -11.029 1.00 86.75 99 ARG A CA 1
ATOM 794 C C . ARG A 1 99 ? 5.794 12.142 -11.685 1.00 86.75 99 ARG A C 1
ATOM 796 O O . ARG A 1 99 ? 6.265 11.106 -12.140 1.00 86.75 99 ARG A O 1
ATOM 803 N N . ASN A 1 100 ? 6.462 13.293 -11.682 1.00 89.75 100 ASN A N 1
ATOM 804 C CA . ASN A 1 100 ? 7.804 13.415 -12.252 1.00 89.75 100 ASN A CA 1
ATOM 805 C C . ASN A 1 100 ? 8.831 12.556 -11.503 1.00 89.75 100 ASN A C 1
ATOM 807 O O . ASN A 1 100 ? 9.646 11.881 -12.139 1.00 89.75 100 ASN A O 1
ATOM 811 N N . ARG A 1 101 ? 8.784 12.544 -10.164 1.00 90.38 101 ARG A N 1
ATOM 812 C CA . ARG A 1 101 ? 9.697 11.755 -9.329 1.00 90.38 101 ARG A CA 1
ATOM 813 C C . ARG A 1 101 ? 9.552 10.260 -9.606 1.00 90.38 101 ARG A C 1
ATOM 815 O O . ARG A 1 101 ? 10.536 9.612 -9.962 1.00 90.38 101 ARG A O 1
ATOM 822 N N . TYR A 1 102 ? 8.341 9.721 -9.490 1.00 90.31 102 TYR A N 1
ATOM 823 C CA . TYR A 1 102 ? 8.117 8.290 -9.682 1.00 90.31 102 TYR A CA 1
ATOM 824 C C . TYR A 1 102 ? 8.266 7.872 -11.147 1.00 90.31 102 TYR A C 1
ATOM 826 O O . TYR A 1 102 ? 8.843 6.818 -11.401 1.00 90.31 102 TYR A O 1
ATOM 834 N N . ALA A 1 103 ? 7.867 8.703 -12.119 1.00 91.75 103 ALA A N 1
ATOM 835 C CA . ALA A 1 103 ? 8.127 8.423 -13.534 1.00 91.75 103 ALA A CA 1
ATOM 836 C C . ALA A 1 103 ? 9.633 8.332 -13.825 1.00 91.75 103 ALA A C 1
ATOM 838 O O . ALA A 1 103 ? 10.068 7.420 -14.525 1.00 91.75 103 ALA A O 1
ATOM 839 N N . THR A 1 104 ? 10.441 9.224 -13.241 1.00 95.56 104 THR A N 1
ATOM 840 C CA . THR A 1 104 ? 11.908 9.173 -13.366 1.00 95.56 104 THR A CA 1
ATOM 841 C C . THR A 1 104 ? 12.474 7.896 -12.745 1.00 95.56 104 THR A C 1
ATOM 843 O O . THR A 1 104 ? 13.342 7.252 -13.337 1.00 95.56 104 THR A O 1
ATOM 846 N N . LEU A 1 105 ? 11.968 7.506 -11.570 1.00 93.69 105 LEU A N 1
ATOM 847 C CA . LEU A 1 105 ? 12.399 6.295 -10.873 1.00 93.69 105 LEU A CA 1
ATOM 848 C C . LEU A 1 105 ? 12.070 5.029 -11.684 1.00 93.69 105 LEU A C 1
ATOM 850 O O . LEU A 1 105 ? 12.942 4.187 -11.899 1.00 93.69 105 LEU A O 1
ATOM 854 N N . LEU A 1 106 ? 10.836 4.935 -12.187 1.00 92.94 106 LEU A N 1
ATOM 855 C CA . LEU A 1 106 ? 10.361 3.833 -13.025 1.00 92.94 106 LEU A CA 1
ATOM 856 C C . LEU A 1 106 ? 11.130 3.754 -14.343 1.00 92.94 106 LEU A C 1
ATOM 858 O O . LEU A 1 106 ? 11.536 2.667 -14.750 1.00 92.94 106 LEU A O 1
ATOM 862 N N . TRP A 1 107 ? 11.378 4.897 -14.985 1.00 96.19 107 TRP A N 1
ATOM 863 C CA . TRP A 1 107 ? 12.176 4.960 -16.207 1.00 96.19 107 TRP A CA 1
ATOM 864 C C . TRP A 1 107 ? 13.591 4.431 -15.978 1.00 96.19 107 TRP A C 1
ATOM 866 O O . TRP A 1 107 ? 14.062 3.579 -16.730 1.00 96.19 107 TRP A O 1
ATOM 876 N N . LYS A 1 108 ? 14.257 4.885 -14.908 1.00 97.00 108 LYS A N 1
ATOM 877 C CA . LYS A 1 108 ? 15.592 4.401 -14.543 1.00 97.00 108 LYS A CA 1
ATOM 878 C C . LYS A 1 108 ? 15.587 2.893 -14.295 1.00 97.00 108 LYS A C 1
ATOM 880 O O . LYS A 1 108 ? 16.403 2.188 -14.880 1.00 97.00 108 LYS A O 1
ATOM 885 N N . TYR A 1 109 ? 14.646 2.398 -13.492 1.00 93.38 109 TYR A N 1
ATOM 886 C CA . TYR A 1 109 ? 14.521 0.968 -13.213 1.00 93.38 109 TYR A CA 1
ATOM 887 C C . TYR A 1 109 ? 14.316 0.143 -14.491 1.00 93.38 109 TYR A C 1
ATOM 889 O O . TYR A 1 109 ? 15.002 -0.858 -14.700 1.00 93.38 109 TYR A O 1
ATOM 897 N N . GLY A 1 110 ? 13.413 0.583 -15.373 1.00 92.81 110 GLY A N 1
ATOM 898 C CA . GLY A 1 110 ? 13.164 -0.066 -16.659 1.00 92.81 110 GLY A CA 1
ATOM 899 C C . GLY A 1 110 ? 14.407 -0.088 -17.551 1.00 92.81 110 GLY A C 1
ATOM 900 O O . GLY A 1 110 ? 14.734 -1.124 -18.126 1.00 92.81 110 GLY A O 1
ATOM 901 N N . MET A 1 111 ? 15.148 1.021 -17.606 1.00 93.25 111 MET A N 1
ATOM 902 C CA . 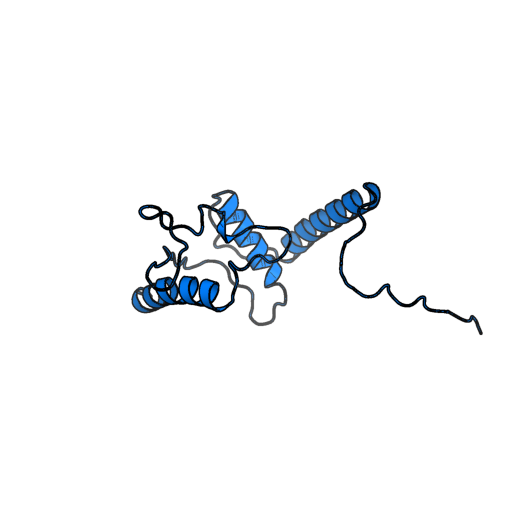MET A 1 111 ? 16.415 1.114 -18.338 1.00 93.25 111 MET A CA 1
ATOM 903 C C . MET A 1 111 ? 17.488 0.177 -17.775 1.00 93.25 111 MET A C 1
ATOM 905 O O . MET A 1 111 ? 18.202 -0.467 -18.546 1.00 93.25 111 MET A O 1
ATOM 909 N N . ASP A 1 112 ? 17.606 0.081 -16.452 1.00 93.88 112 ASP A N 1
ATOM 910 C CA . ASP A 1 112 ? 18.574 -0.800 -15.797 1.00 93.88 112 ASP A CA 1
ATOM 911 C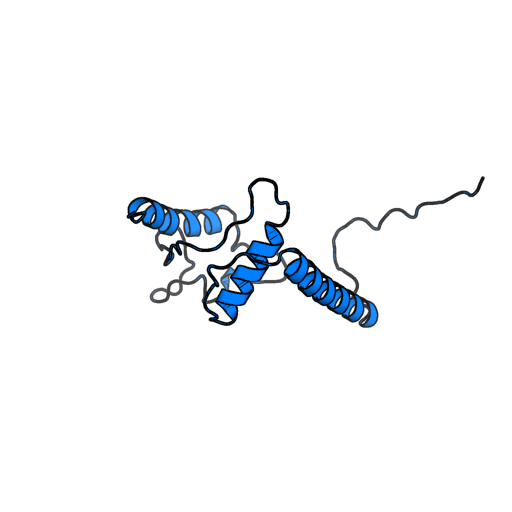 C . ASP A 1 112 ? 18.219 -2.277 -16.034 1.00 93.88 112 ASP A C 1
ATOM 913 O O . ASP A 1 112 ? 19.090 -3.076 -16.383 1.00 93.88 112 ASP A O 1
ATOM 917 N N . LYS A 1 113 ? 16.930 -2.635 -15.961 1.00 89.19 113 LYS A N 1
ATOM 918 C CA . LYS A 1 113 ? 16.429 -3.974 -16.315 1.00 89.19 113 LYS A CA 1
ATOM 919 C C . LYS A 1 113 ? 16.675 -4.324 -17.781 1.00 89.19 113 LYS A C 1
ATOM 921 O O . LYS A 1 113 ? 17.127 -5.433 -18.066 1.00 89.19 113 LYS A O 1
ATOM 926 N N . PHE A 1 114 ? 16.426 -3.381 -18.689 1.00 88.38 114 PHE A N 1
ATOM 927 C CA . PHE A 1 114 ? 16.696 -3.549 -20.116 1.00 88.38 114 PHE A CA 1
ATOM 928 C C . PHE A 1 114 ? 18.186 -3.809 -20.374 1.00 88.38 114 PHE A C 1
ATOM 930 O O . PHE A 1 114 ? 18.536 -4.768 -21.058 1.00 88.38 114 PHE A O 1
ATOM 937 N N . LYS A 1 115 ? 19.077 -3.006 -19.775 1.00 92.12 115 LYS A N 1
ATOM 938 C CA . LYS A 1 115 ? 20.535 -3.184 -19.897 1.00 92.12 115 LYS A CA 1
ATOM 939 C C . LYS A 1 115 ? 21.028 -4.498 -19.298 1.00 92.12 115 LYS A C 1
ATOM 941 O O . LYS A 1 115 ? 21.953 -5.093 -19.840 1.00 92.12 115 LYS A O 1
ATOM 946 N N . ALA A 1 116 ? 20.414 -4.955 -18.210 1.00 91.62 116 ALA A N 1
ATOM 947 C CA . ALA A 1 116 ? 20.715 -6.246 -17.600 1.00 91.62 116 ALA A CA 1
ATOM 948 C C . ALA A 1 116 ? 20.237 -7.445 -18.444 1.00 91.62 116 ALA A C 1
ATOM 950 O O . ALA A 1 116 ? 20.441 -8.586 -18.036 1.00 91.62 116 ALA A O 1
ATOM 951 N N . GLY A 1 117 ? 19.589 -7.211 -19.594 1.00 87.19 117 GLY A N 1
ATOM 952 C CA . GLY A 1 117 ? 19.056 -8.267 -20.452 1.00 87.19 117 GLY A CA 1
ATOM 953 C C . GLY A 1 117 ? 17.898 -9.026 -19.808 1.00 87.19 117 GLY A C 1
ATOM 954 O O . GLY A 1 117 ? 17.656 -10.178 -20.159 1.00 87.19 117 GLY A O 1
ATOM 955 N N . TYR A 1 118 ? 17.206 -8.411 -18.842 1.00 79.19 118 TYR A N 1
ATOM 956 C CA . TYR A 1 118 ? 16.110 -9.063 -18.141 1.00 79.19 118 TYR A CA 1
ATOM 957 C C . TYR A 1 118 ? 14.953 -9.314 -19.110 1.00 79.19 118 TYR A C 1
ATOM 959 O O . TYR A 1 118 ? 14.349 -8.373 -19.627 1.00 79.19 118 TYR A O 1
ATOM 967 N N . VAL A 1 119 ? 14.634 -10.584 -19.338 1.00 74.62 119 VAL A N 1
ATOM 968 C CA . VAL A 1 119 ? 13.442 -11.000 -20.075 1.00 74.62 119 VAL A CA 1
ATOM 969 C C . VAL A 1 119 ? 12.342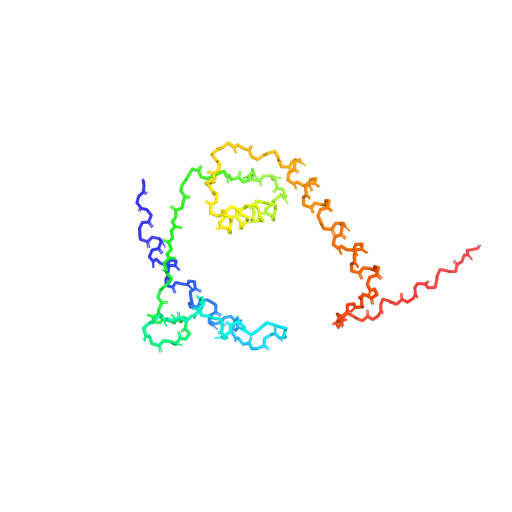 -11.238 -19.052 1.00 74.62 119 VAL A C 1
ATOM 971 O O . VAL A 1 119 ? 12.551 -11.921 -18.054 1.00 74.62 119 VAL A O 1
ATOM 974 N N . SER A 1 120 ? 11.187 -10.611 -19.258 1.00 69.62 120 SER A N 1
ATOM 975 C CA . SER A 1 120 ? 10.035 -10.851 -18.396 1.00 69.62 120 SER A CA 1
ATOM 976 C C . SER A 1 120 ? 9.491 -12.247 -18.674 1.00 69.62 120 SER A C 1
ATOM 978 O O . SER A 1 120 ? 9.053 -12.501 -19.792 1.00 69.62 120 SER A O 1
ATOM 980 N N . ASP A 1 121 ? 9.450 -13.109 -17.658 1.00 66.06 121 ASP A N 1
ATOM 981 C CA . ASP A 1 121 ? 8.745 -14.402 -17.690 1.00 66.06 121 ASP A CA 1
ATOM 982 C C . ASP A 1 121 ? 7.216 -14.212 -17.661 1.00 66.06 121 ASP A C 1
ATOM 984 O O . ASP A 1 121 ? 6.504 -14.945 -16.980 1.00 66.06 121 ASP A O 1
ATOM 988 N N . ASN A 1 122 ? 6.690 -13.167 -18.305 1.00 62.31 122 ASN A N 1
ATOM 989 C CA . ASN A 1 122 ? 5.245 -13.042 -18.397 1.00 62.31 122 ASN A CA 1
ATOM 990 C C . ASN A 1 122 ? 4.766 -14.164 -19.316 1.00 62.31 122 ASN A C 1
ATOM 992 O O . ASN A 1 122 ? 5.216 -14.243 -20.457 1.00 62.31 122 ASN A O 1
ATOM 996 N N . ASP A 1 123 ? 3.797 -14.953 -18.854 1.00 57.62 123 ASP A N 1
ATOM 997 C CA . ASP A 1 123 ? 3.034 -15.908 -19.673 1.00 57.62 123 ASP A CA 1
ATOM 998 C C . ASP A 1 123 ? 2.198 -15.215 -20.772 1.00 57.62 123 ASP A C 1
ATOM 1000 O O . ASP A 1 123 ? 1.346 -15.836 -21.410 1.00 57.62 123 ASP A O 1
ATOM 1004 N N . ASP A 1 124 ? 2.420 -13.915 -21.000 1.00 60.97 124 ASP A N 1
ATOM 1005 C CA . ASP A 1 124 ? 1.816 -13.186 -22.097 1.00 60.97 124 ASP A CA 1
ATOM 1006 C C . ASP A 1 124 ? 2.225 -13.864 -23.410 1.00 60.97 124 ASP A C 1
ATOM 1008 O O . ASP A 1 124 ? 3.424 -14.029 -23.682 1.00 60.97 124 ASP A O 1
ATOM 1012 N N . PRO A 1 125 ? 1.250 -14.246 -24.255 1.00 58.31 125 PRO A N 1
ATOM 1013 C CA . PRO A 1 125 ? 1.553 -14.794 -25.557 1.00 58.31 125 PRO A CA 1
ATOM 1014 C C . PRO A 1 125 ? 2.488 -13.834 -26.283 1.00 58.31 125 PRO A C 1
ATOM 1016 O O . PRO A 1 125 ? 2.282 -12.617 -26.285 1.00 58.31 125 PRO A O 1
ATOM 1019 N N . THR A 1 126 ? 3.525 -14.387 -26.911 1.00 62.88 126 THR A N 1
ATOM 1020 C CA . THR A 1 126 ? 4.499 -13.598 -27.660 1.00 62.88 126 THR A CA 1
ATOM 1021 C C . THR A 1 126 ? 3.737 -12.675 -28.600 1.00 62.88 126 THR A C 1
ATOM 1023 O O . THR A 1 126 ? 2.963 -13.156 -29.431 1.00 62.88 126 THR A O 1
ATOM 1026 N N . ARG A 1 127 ? 3.913 -11.354 -28.441 1.00 58.53 127 ARG A N 1
ATOM 1027 C CA . ARG A 1 127 ? 3.184 -10.360 -29.236 1.00 58.53 127 ARG A CA 1
ATOM 1028 C C . ARG A 1 127 ? 3.274 -10.769 -30.712 1.00 58.53 127 ARG A C 1
ATOM 1030 O O . ARG A 1 127 ? 4.397 -10.880 -31.217 1.00 58.53 127 ARG A O 1
ATOM 1037 N N . PRO A 1 128 ? 2.145 -11.030 -31.399 1.00 57.69 128 PRO A N 1
ATOM 1038 C CA . PRO A 1 128 ? 2.186 -11.491 -32.776 1.00 57.69 128 PRO A CA 1
ATOM 1039 C C . PRO A 1 128 ? 2.965 -10.471 -33.600 1.00 57.69 128 PRO A C 1
ATOM 1041 O O . PRO A 1 128 ? 2.702 -9.266 -33.525 1.00 57.69 128 PRO A O 1
ATOM 1044 N N . LYS A 1 129 ? 3.975 -10.950 -34.337 1.00 57.06 129 LYS A N 1
ATOM 1045 C CA . LYS A 1 129 ? 4.765 -10.117 -35.245 1.00 57.06 129 LYS A CA 1
ATOM 1046 C C . LYS A 1 129 ? 3.794 -9.407 -36.181 1.00 57.06 129 LYS A C 1
ATOM 1048 O O . LYS A 1 129 ? 3.140 -10.044 -37.001 1.00 57.06 129 LYS A O 1
ATOM 1053 N N . SER A 1 130 ? 3.691 -8.089 -36.052 1.00 57.28 130 SER A N 1
ATOM 1054 C CA . SER A 1 130 ? 2.972 -7.267 -37.013 1.00 57.28 130 SER A CA 1
ATOM 1055 C C . SER A 1 130 ? 3.733 -7.335 -38.333 1.00 57.28 130 SER A C 1
ATOM 1057 O O . SER A 1 130 ? 4.792 -6.719 -38.477 1.00 57.28 130 SER A O 1
ATOM 1059 N N . PHE A 1 131 ? 3.215 -8.106 -39.285 1.00 57.03 131 PHE A N 1
ATOM 1060 C CA . PHE A 1 131 ? 3.642 -8.037 -40.675 1.00 57.03 131 PHE A CA 1
ATOM 1061 C C . PHE A 1 131 ? 3.118 -6.721 -41.252 1.00 57.03 131 PHE A C 1
ATOM 1063 O O . PHE A 1 131 ? 2.055 -6.669 -41.868 1.00 57.03 131 PHE A O 1
ATOM 1070 N N . TYR A 1 132 ? 3.839 -5.630 -40.996 1.00 57.09 132 TYR A N 1
ATOM 1071 C CA . TYR A 1 132 ? 3.626 -4.395 -41.735 1.00 57.09 132 TYR A CA 1
ATOM 1072 C C . TYR A 1 132 ? 4.046 -4.657 -43.178 1.00 57.09 132 TYR A C 1
ATOM 1074 O O . TYR A 1 132 ? 5.232 -4.722 -43.494 1.00 57.09 132 TYR A O 1
ATOM 1082 N N . THR A 1 133 ? 3.051 -4.856 -44.034 1.00 43.88 133 THR A N 1
ATOM 1083 C CA . THR A 1 1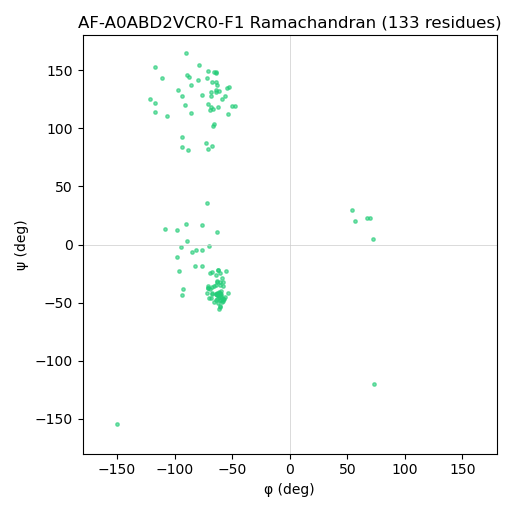33 ? 3.242 -4.830 -45.480 1.00 43.88 133 THR A CA 1
ATOM 1084 C C . THR A 1 133 ? 3.129 -3.365 -45.876 1.00 43.88 133 THR A C 1
ATOM 1086 O O . THR A 1 133 ? 2.085 -2.750 -45.662 1.00 43.88 133 THR A O 1
ATOM 1089 N N . ILE A 1 134 ? 4.233 -2.780 -46.336 1.00 49.06 134 ILE A N 1
ATOM 1090 C CA . ILE A 1 134 ? 4.244 -1.414 -46.868 1.00 49.06 134 ILE A CA 1
ATOM 1091 C C . ILE A 1 134 ? 3.457 -1.444 -48.195 1.00 49.06 134 ILE A C 1
ATOM 1093 O O . ILE A 1 134 ? 3.705 -2.369 -48.974 1.00 49.06 134 ILE A O 1
ATOM 1097 N N . PRO A 1 135 ? 2.494 -0.526 -48.421 1.00 59.88 135 PRO A N 1
ATOM 1098 C CA . PRO A 1 135 ? 1.715 -0.462 -49.660 1.00 59.88 135 PRO A CA 1
ATOM 1099 C C . PRO A 1 135 ? 2.559 -0.106 -50.887 1.00 59.88 135 PRO A C 1
ATOM 1101 O O . PRO A 1 135 ? 3.590 0.589 -50.724 1.00 59.88 135 PRO A O 1
#

Foldseek 3Di:
DCCVVVQVVCQQVVQACCVVVCVCPPDPDDNPLPDQVQADPPPRHGRHNVGGDDGDDDPLADDDDPPDPCRVLSVVVVVVCVVVVHDRDSDDDPSVVSCVVVVVVVVVVVVVCVVVVPDDPPPPPDDPPPPPDPD

Solvent-accessible surface area (backbone atoms only — not comparable to full-atom values): 8592 Å² total; per-residue (Å²): 135,86,57,61,69,59,44,57,46,48,16,42,48,51,27,32,49,42,51,76,68,47,63,56,46,87,63,82,92,55,67,58,67,76,39,69,92,47,29,38,91,86,79,64,45,69,47,23,87,89,37,61,52,92,68,83,84,81,74,78,60,65,73,81,57,93,88,57,88,53,62,68,58,53,52,53,52,52,52,47,28,64,72,69,72,45,84,82,61,67,63,81,76,57,60,71,55,52,50,53,53,52,52,51,51,51,50,51,51,53,50,52,38,55,74,69,64,63,74,77,87,61,87,64,72,77,76,76,81,78,81,79,74,82,132

Organism: NCBI:txid62892

Mean predicted aligned error: 10.36 Å

InterPro domains:
  IPR003653 Ulp1 protease family, C-terminal catalytic domain [PF02902] (35-104)
  IPR038765 Papain-like cysteine peptidase superfamily [SSF54001] (49-110)

Secondary structure (DSSP, 8-state):
---HHHHHHHHHHHHHHHHHTTTTS--TT--GGG-GGGB-TTT-PBS-TT---------S-----TT---HHHHHHHHHHHHHTTPPPPSSPP-HHHHHHHHHHHHHHHHHHHHHTTPPP---PPPPP-------

Nearest PDB structures (foldseek):
  7nql-assembly1_Am  TM=2.626E-01  e=6.587E+00  Sus scrofa

Radius of gyration: 20.88 Å; Cα contacts (8 Å, |Δi|>4): 79; chains: 1; bounding box: 38×40×70 Å

pLDDT: mean 81.72, std 11.2, range [43.88, 97.0]